Protein AF-A0A4Q3WQU2-F1 (afdb_monomer)

pLDDT: mean 79.0, std 12.22, range [38.22, 92.88]

Secondary structure (DSSP, 8-state):
--EEEEE-S-HHHHHHHHHTT--EEEESSHHHHHHHHHH--EEEEEEESB-TTS-BTHHHHHHHHH-TTTTT--EEEE--STTTHHHHHHHHHH-TTEEEE-TTTTHHHHHHHHH----

Radius of gyration: 13.28 Å; Cα contacts (8 Å, |Δi|>4): 187; chains: 1; bounding box: 35×32×32 Å

Structure (mmCIF, N/CA/C/O backbone):
data_AF-A0A4Q3WQU2-F1
#
_entry.id   AF-A0A4Q3WQU2-F1
#
loop_
_atom_site.group_PDB
_atom_site.id
_atom_site.type_symbol
_atom_site.label_atom_id
_atom_site.label_alt_id
_atom_site.label_comp_id
_atom_site.label_asym_id
_atom_site.label_entity_id
_atom_site.label_seq_id
_atom_site.pdbx_PDB_ins_code
_atom_site.Cartn_x
_atom_site.Cartn_y
_atom_site.Cartn_z
_atom_site.occupancy
_atom_site.B_iso_or_equiv
_atom_site.auth_seq_id
_atom_site.auth_comp_id
_atom_site.auth_asym_id
_atom_site.auth_atom_id
_atom_site.pdbx_PDB_model_num
ATOM 1 N N . MET A 1 1 ? -5.934 13.473 12.325 1.00 57.53 1 MET A N 1
ATOM 2 C CA . MET A 1 1 ? -6.442 13.110 10.983 1.00 57.53 1 MET A CA 1
ATOM 3 C C . MET A 1 1 ? -5.700 11.869 10.526 1.00 57.53 1 MET A C 1
ATOM 5 O O . MET A 1 1 ? -4.476 11.915 10.500 1.00 57.53 1 MET A O 1
ATOM 9 N N . GLN A 1 2 ? -6.407 10.774 10.247 1.00 71.44 2 GLN A N 1
ATOM 10 C CA . GLN A 1 2 ? -5.788 9.572 9.679 1.00 71.44 2 GLN A CA 1
ATOM 11 C C . GLN A 1 2 ? -5.489 9.803 8.190 1.00 71.44 2 GLN A C 1
ATOM 13 O O . GLN A 1 2 ? -6.218 10.531 7.517 1.00 71.44 2 GLN A O 1
ATOM 18 N N . LYS A 1 3 ? -4.373 9.251 7.706 1.00 87.12 3 LYS A N 1
ATOM 19 C CA . LYS A 1 3 ? -3.880 9.427 6.331 1.00 87.12 3 LYS A CA 1
ATOM 20 C C . LYS A 1 3 ? -3.870 8.091 5.596 1.00 87.12 3 LYS A C 1
ATOM 22 O O . LYS A 1 3 ? -3.803 7.043 6.240 1.00 87.12 3 LYS A O 1
ATOM 27 N N . VAL A 1 4 ? -3.897 8.135 4.266 1.00 86.44 4 VAL A N 1
ATOM 28 C CA . VAL A 1 4 ? -3.607 6.971 3.413 1.00 86.44 4 VAL A CA 1
ATOM 29 C C . VAL A 1 4 ? -2.137 7.015 3.023 1.00 86.44 4 VAL A C 1
ATOM 31 O O . VAL A 1 4 ? -1.670 8.016 2.476 1.00 86.44 4 VAL A O 1
ATOM 34 N N . LEU A 1 5 ? -1.410 5.933 3.293 1.00 90.19 5 LEU A N 1
ATOM 35 C CA . LEU A 1 5 ? -0.051 5.776 2.787 1.00 90.19 5 LEU A CA 1
ATOM 36 C C . LEU A 1 5 ? -0.105 5.177 1.388 1.00 90.19 5 LEU A C 1
ATOM 38 O O . LEU A 1 5 ? -0.803 4.193 1.160 1.00 90.19 5 LEU A O 1
ATOM 42 N N . ILE A 1 6 ? 0.646 5.754 0.458 1.00 89.94 6 ILE A N 1
ATOM 43 C CA . ILE A 1 6 ? 0.792 5.243 -0.897 1.00 89.94 6 ILE A CA 1
ATOM 44 C C . ILE A 1 6 ? 2.274 5.064 -1.227 1.00 89.94 6 ILE A C 1
ATOM 46 O O . ILE A 1 6 ? 3.035 6.029 -1.264 1.00 89.94 6 ILE A O 1
ATOM 50 N N . ALA A 1 7 ? 2.681 3.824 -1.480 1.00 88.50 7 ALA A N 1
ATOM 51 C CA . ALA A 1 7 ? 3.978 3.494 -2.053 1.00 88.50 7 ALA A CA 1
ATOM 52 C C . ALA A 1 7 ? 3.741 2.934 -3.455 1.00 88.50 7 ALA A C 1
ATOM 54 O O . ALA A 1 7 ? 3.271 1.813 -3.618 1.00 88.50 7 ALA A O 1
ATOM 55 N N . CYS A 1 8 ? 3.961 3.765 -4.469 1.00 85.50 8 CYS A N 1
ATOM 56 C CA . CYS A 1 8 ? 3.526 3.477 -5.829 1.00 85.50 8 CYS A CA 1
ATOM 57 C C . CYS A 1 8 ? 4.524 4.038 -6.843 1.00 85.50 8 CYS A C 1
ATOM 59 O O . CYS A 1 8 ? 4.941 5.190 -6.720 1.00 85.50 8 CYS A O 1
ATOM 61 N N . ASN A 1 9 ? 4.882 3.246 -7.856 1.00 85.06 9 ASN A N 1
ATOM 62 C CA . ASN A 1 9 ? 5.694 3.697 -8.991 1.00 85.06 9 ASN A CA 1
ATOM 63 C C . ASN A 1 9 ? 4.865 4.221 -10.177 1.00 85.06 9 ASN A C 1
ATOM 65 O O . ASN A 1 9 ? 5.426 4.785 -11.114 1.00 85.06 9 ASN A O 1
ATOM 69 N N . ASN A 1 10 ? 3.538 4.076 -10.138 1.00 83.75 10 ASN A N 1
ATOM 70 C CA . ASN A 1 10 ? 2.657 4.471 -11.226 1.00 83.75 10 ASN A CA 1
ATOM 71 C C . ASN A 1 10 ? 2.172 5.931 -11.053 1.00 83.75 10 ASN A C 1
ATOM 73 O O . ASN A 1 10 ? 1.365 6.228 -10.161 1.00 83.75 10 ASN A O 1
ATOM 77 N N . PRO A 1 11 ? 2.603 6.867 -11.923 1.00 83.38 11 PRO A N 1
ATOM 78 C CA . PRO A 1 11 ? 2.275 8.286 -11.787 1.00 83.38 11 PRO A CA 1
ATOM 79 C C . PRO A 1 11 ? 0.782 8.585 -11.977 1.00 83.38 11 PRO A C 1
ATOM 81 O O . PRO A 1 11 ? 0.291 9.584 -11.449 1.00 83.38 11 PRO A O 1
ATOM 84 N N . HIS A 1 12 ? 0.036 7.734 -12.692 1.00 82.88 12 HIS A N 1
ATOM 85 C CA . HIS A 1 12 ? -1.405 7.913 -12.874 1.00 82.88 12 HIS A CA 1
ATOM 86 C C . HIS A 1 12 ? -2.168 7.676 -11.571 1.00 82.88 12 HIS A C 1
ATOM 88 O O . HIS A 1 12 ? -3.058 8.457 -11.238 1.00 82.88 12 HIS A O 1
ATOM 94 N N . ILE A 1 13 ? -1.774 6.656 -10.805 1.00 82.81 13 ILE A N 1
ATOM 95 C CA . ILE A 1 13 ? -2.362 6.346 -9.498 1.00 82.81 13 ILE A CA 1
ATOM 96 C C . ILE A 1 13 ? -2.060 7.480 -8.517 1.00 82.81 13 ILE A C 1
ATOM 98 O O . ILE A 1 13 ? -2.972 8.008 -7.882 1.00 82.81 13 ILE A O 1
ATOM 102 N N . LEU A 1 14 ? -0.797 7.915 -8.446 1.00 84.62 14 LEU A N 1
ATOM 103 C CA . LEU A 1 14 ? -0.386 9.027 -7.584 1.00 84.62 14 LEU A CA 1
ATOM 104 C C . LEU A 1 14 ? -1.183 10.301 -7.889 1.00 84.62 14 LEU A C 1
ATOM 106 O O . LEU A 1 14 ? -1.749 10.904 -6.977 1.00 84.62 14 LEU A O 1
ATOM 110 N N . LYS A 1 15 ? -1.287 10.679 -9.169 1.00 86.62 15 LYS A N 1
ATOM 111 C CA . LYS A 1 15 ? -2.043 11.861 -9.599 1.00 86.62 15 LYS A CA 1
ATOM 112 C C . LYS A 1 15 ? -3.530 11.741 -9.266 1.00 86.62 15 LYS A C 1
ATOM 114 O O . LYS A 1 15 ? -4.125 12.705 -8.792 1.00 86.62 15 LYS A O 1
ATOM 119 N N . PHE A 1 16 ? -4.118 10.568 -9.483 1.00 85.19 16 PHE A N 1
ATOM 120 C CA . PHE A 1 16 ? -5.523 10.311 -9.184 1.00 85.19 16 PHE A CA 1
ATOM 121 C C . PHE A 1 16 ? -5.830 10.484 -7.690 1.00 85.19 16 PHE A C 1
ATOM 123 O O . PHE A 1 16 ? -6.750 11.219 -7.329 1.00 85.19 16 PHE A O 1
ATOM 130 N N . PHE A 1 17 ? -5.019 9.892 -6.808 1.00 84.25 17 PHE A N 1
ATOM 131 C CA . PHE A 1 17 ? -5.199 10.070 -5.368 1.00 84.25 17 PHE A CA 1
ATOM 132 C C . PHE A 1 17 ? -4.927 11.515 -4.937 1.00 84.25 17 PHE A C 1
ATOM 134 O O . PHE A 1 17 ? -5.692 12.054 -4.140 1.00 84.25 17 PHE A O 1
ATOM 141 N N . GLN A 1 18 ? -3.913 12.191 -5.480 1.00 86.94 18 GLN A N 1
ATOM 142 C CA . GLN A 1 18 ? -3.660 13.605 -5.165 1.00 86.94 18 GLN A CA 1
ATOM 143 C C . GLN A 1 18 ? -4.856 14.506 -5.511 1.00 86.94 18 GLN A C 1
ATOM 145 O O . GLN A 1 18 ? -5.164 15.439 -4.774 1.00 86.94 18 GLN A O 1
ATOM 150 N N . GLN A 1 19 ? -5.561 14.206 -6.603 1.00 86.62 19 GLN A N 1
ATOM 151 C CA . GLN A 1 19 ? -6.756 14.939 -7.028 1.00 86.62 19 GLN A CA 1
ATOM 152 C C . GLN A 1 19 ? -8.016 14.588 -6.221 1.00 86.62 19 GLN A C 1
ATOM 154 O O . GLN A 1 19 ? -9.003 15.314 -6.299 1.00 86.62 19 GLN A O 1
ATOM 159 N N . SER A 1 20 ? -7.994 13.510 -5.432 1.00 82.19 20 SER A N 1
ATOM 160 C CA . SER A 1 20 ? -9.153 13.049 -4.654 1.00 82.19 20 SER A CA 1
ATOM 161 C C . SER A 1 20 ? -9.421 13.851 -3.372 1.00 82.19 20 SER A C 1
ATOM 163 O O . SER A 1 20 ? -10.469 13.676 -2.757 1.00 82.19 20 SER A O 1
ATOM 165 N N . GLY A 1 21 ? -8.483 14.706 -2.945 1.00 82.56 21 GLY A N 1
ATOM 166 C CA . GLY A 1 21 ? -8.592 15.478 -1.700 1.00 82.56 21 GLY A CA 1
ATOM 167 C C . GLY A 1 21 ? -8.374 14.665 -0.416 1.00 82.56 21 GLY A C 1
ATOM 168 O O . GLY A 1 21 ? -8.473 15.216 0.679 1.00 82.56 21 GLY A O 1
ATOM 169 N N . ILE A 1 22 ? -8.054 13.371 -0.526 1.00 83.81 22 ILE A N 1
ATOM 170 C CA . ILE A 1 22 ? -7.704 12.518 0.616 1.00 83.81 22 ILE A CA 1
ATOM 171 C C . ILE A 1 22 ? -6.354 12.981 1.204 1.00 83.81 22 ILE A C 1
ATOM 173 O O . ILE A 1 22 ? -5.436 13.289 0.443 1.00 83.81 22 ILE A O 1
ATOM 177 N N . PRO A 1 23 ? -6.168 13.001 2.538 1.00 87.25 23 PRO A N 1
ATOM 178 C CA . PRO A 1 23 ? -4.853 13.204 3.143 1.00 87.25 23 PRO A CA 1
ATOM 179 C C . PRO A 1 23 ? -3.915 12.028 2.823 1.00 87.25 23 PRO A C 1
ATOM 181 O O . PRO A 1 23 ? -4.111 10.916 3.320 1.00 87.25 23 PRO A O 1
ATOM 184 N N . LEU A 1 24 ? -2.887 12.270 2.006 1.00 89.44 24 LEU A N 1
ATOM 185 C CA . LEU A 1 24 ? -1.955 11.237 1.540 1.00 89.44 24 LEU A CA 1
ATOM 186 C C . LEU A 1 24 ? -0.557 11.385 2.134 1.00 89.44 24 LEU A C 1
ATOM 188 O O . LEU A 1 24 ? -0.089 12.490 2.410 1.00 89.44 24 LEU A O 1
ATOM 192 N N . VAL A 1 25 ? 0.136 10.255 2.232 1.00 92.88 25 VAL A N 1
ATOM 193 C CA . VAL A 1 25 ? 1.582 10.172 2.447 1.00 92.88 25 VAL A CA 1
ATOM 194 C C . VAL A 1 25 ? 2.168 9.344 1.319 1.00 92.88 25 VAL A C 1
ATOM 196 O O . VAL A 1 25 ? 1.845 8.168 1.193 1.00 92.88 25 VAL A O 1
ATOM 199 N N . THR A 1 26 ? 3.004 9.953 0.484 1.00 91.38 26 THR A N 1
ATOM 200 C CA . THR A 1 26 ? 3.661 9.264 -0.630 1.00 91.38 26 THR A CA 1
ATOM 201 C C . THR A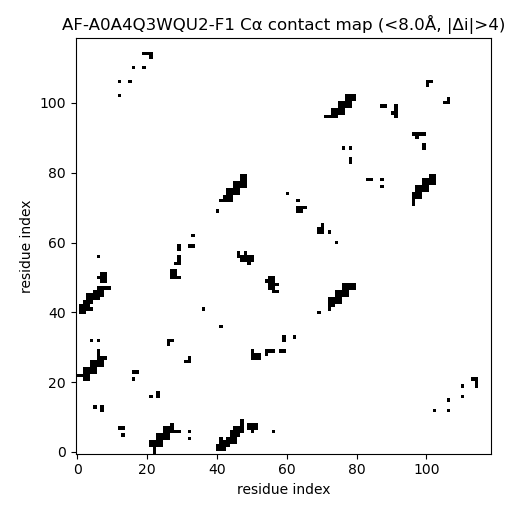 1 26 ? 5.041 8.774 -0.209 1.00 91.38 26 THR A C 1
ATOM 203 O O . THR A 1 26 ? 5.866 9.576 0.233 1.00 91.38 26 THR A O 1
ATOM 206 N N . CYS A 1 27 ? 5.317 7.492 -0.412 1.00 91.25 27 CYS A N 1
ATOM 207 C CA . CYS A 1 27 ? 6.614 6.874 -0.159 1.00 91.25 27 CYS A CA 1
ATOM 208 C C . CYS A 1 27 ? 7.187 6.344 -1.476 1.00 91.25 27 CYS A C 1
ATOM 210 O O . CYS A 1 27 ? 6.493 5.680 -2.242 1.00 91.25 27 CYS A O 1
ATOM 212 N N . ALA A 1 28 ? 8.457 6.639 -1.750 1.00 87.88 28 ALA A N 1
ATOM 213 C CA . ALA A 1 28 ? 9.129 6.165 -2.963 1.00 87.88 28 ALA A CA 1
ATOM 214 C C . ALA A 1 28 ? 9.832 4.812 -2.767 1.00 87.88 28 ALA A C 1
ATOM 216 O O . ALA A 1 28 ? 10.269 4.211 -3.740 1.00 87.88 28 ALA A O 1
ATOM 217 N N . THR A 1 29 ? 9.970 4.352 -1.520 1.00 89.56 29 THR A N 1
ATOM 218 C CA . THR A 1 29 ? 10.738 3.152 -1.158 1.00 89.56 29 THR A CA 1
ATOM 219 C C . THR A 1 29 ? 10.018 2.361 -0.075 1.00 89.56 29 THR A C 1
ATOM 221 O O . THR A 1 29 ? 9.269 2.937 0.723 1.00 89.56 29 THR A O 1
ATOM 224 N N . ALA A 1 30 ? 10.281 1.055 0.019 1.00 88.75 30 ALA A N 1
ATOM 225 C CA . ALA A 1 30 ? 9.729 0.237 1.099 1.00 88.75 30 ALA A CA 1
ATOM 226 C C . ALA A 1 30 ? 10.185 0.752 2.476 1.00 88.75 30 ALA A C 1
ATOM 228 O O . ALA A 1 30 ? 9.375 0.882 3.388 1.00 88.75 30 ALA A O 1
ATOM 229 N N . ASN A 1 31 ? 11.458 1.140 2.609 1.00 90.00 31 ASN A N 1
ATOM 230 C CA . ASN A 1 31 ? 12.008 1.636 3.874 1.00 90.00 31 ASN A CA 1
ATOM 231 C C . ASN A 1 31 ? 11.338 2.930 4.351 1.00 90.00 31 ASN A C 1
ATOM 233 O O . ASN A 1 31 ? 11.063 3.067 5.538 1.00 90.00 31 ASN A O 1
ATOM 237 N N . THR A 1 32 ? 11.048 3.871 3.446 1.00 92.00 32 THR A N 1
ATOM 238 C CA . THR A 1 32 ? 10.357 5.118 3.826 1.00 92.00 32 THR A CA 1
ATOM 239 C C . THR A 1 32 ? 8.913 4.864 4.240 1.00 92.00 32 THR A C 1
ATOM 241 O O . THR A 1 32 ? 8.418 5.540 5.139 1.00 92.00 32 THR A O 1
ATOM 244 N N . ALA A 1 33 ? 8.253 3.868 3.642 1.00 91.00 33 ALA A N 1
ATOM 245 C CA . ALA A 1 33 ? 6.924 3.445 4.066 1.00 91.00 33 ALA A CA 1
ATOM 246 C C . ALA A 1 33 ? 6.952 2.801 5.459 1.00 91.00 33 ALA A C 1
ATOM 248 O O . ALA A 1 33 ? 6.150 3.162 6.314 1.00 91.00 33 ALA A O 1
ATOM 249 N N . LEU A 1 34 ? 7.898 1.893 5.707 1.00 90.06 34 LEU A N 1
ATOM 250 C CA . LEU A 1 34 ? 8.044 1.209 6.994 1.00 90.06 34 LEU A CA 1
ATOM 251 C C . LEU A 1 34 ? 8.369 2.175 8.132 1.00 90.06 34 LEU A C 1
ATOM 253 O O . LEU A 1 34 ? 7.663 2.173 9.134 1.00 90.06 34 LEU A O 1
ATOM 257 N N . ALA A 1 35 ? 9.358 3.051 7.942 1.00 91.25 35 ALA A N 1
ATOM 258 C CA . ALA A 1 35 ? 9.713 4.064 8.935 1.00 91.25 35 ALA A CA 1
ATOM 259 C C . ALA A 1 35 ? 8.518 4.975 9.269 1.00 91.25 35 ALA A C 1
ATOM 261 O O . ALA A 1 35 ? 8.311 5.344 10.420 1.00 91.25 35 ALA A O 1
ATOM 262 N N . TYR A 1 36 ? 7.681 5.301 8.275 1.00 90.88 36 TYR A N 1
ATOM 263 C CA . TYR A 1 36 ? 6.463 6.067 8.528 1.00 90.88 36 TYR A CA 1
ATOM 264 C C . TYR A 1 36 ? 5.463 5.294 9.400 1.00 90.88 36 TYR A C 1
ATOM 266 O O . TYR A 1 36 ? 4.891 5.867 10.326 1.00 90.88 36 TYR A O 1
ATOM 274 N N . LEU A 1 37 ? 5.258 4.008 9.105 1.00 88.19 37 LEU A N 1
ATOM 275 C CA . LEU A 1 37 ? 4.308 3.130 9.795 1.00 88.19 37 LEU A CA 1
ATOM 276 C C . LEU A 1 37 ? 4.736 2.771 11.226 1.00 88.19 37 LEU A C 1
ATOM 278 O O . LEU A 1 37 ? 3.880 2.479 12.056 1.00 88.19 37 LEU A O 1
ATOM 282 N N . GLU A 1 38 ? 6.032 2.824 11.536 1.00 88.19 38 GLU A N 1
ATOM 283 C CA . GLU A 1 38 ? 6.539 2.653 12.905 1.00 88.19 38 GLU A CA 1
ATOM 284 C C . GLU A 1 38 ? 6.097 3.787 13.839 1.00 88.19 38 GLU A C 1
ATOM 286 O O . GLU A 1 38 ? 5.823 3.557 15.016 1.00 88.19 38 GLU A O 1
ATOM 291 N N . GLU A 1 39 ? 5.996 5.007 13.312 1.00 87.25 39 GLU A N 1
ATOM 292 C CA . GLU A 1 39 ? 5.672 6.203 14.095 1.00 87.25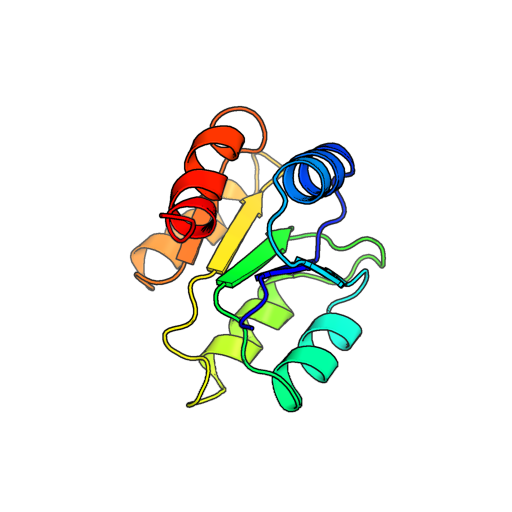 39 GLU A CA 1
ATOM 293 C C . GLU A 1 39 ? 4.207 6.642 13.954 1.00 87.25 39 GLU A C 1
ATOM 295 O O . GLU A 1 39 ? 3.692 7.391 14.788 1.00 87.25 39 GLU A O 1
ATOM 300 N N . HIS A 1 40 ? 3.519 6.197 12.899 1.00 87.50 40 HIS A N 1
ATOM 301 C CA . HIS A 1 40 ? 2.198 6.697 12.533 1.00 87.50 40 HIS A CA 1
ATOM 302 C C . HIS A 1 40 ? 1.225 5.571 12.194 1.00 87.50 40 HIS A C 1
ATOM 304 O O . HIS A 1 40 ? 1.530 4.646 11.448 1.00 87.50 40 HIS A O 1
ATOM 310 N N . THR A 1 41 ? -0.020 5.724 12.647 1.00 85.31 41 THR A N 1
ATOM 311 C CA . THR A 1 41 ? -1.132 4.901 12.164 1.00 85.31 41 THR A CA 1
ATOM 312 C C . THR A 1 41 ? -1.732 5.496 10.894 1.00 85.31 41 THR A C 1
ATOM 314 O O . THR A 1 41 ? -1.837 6.716 10.726 1.00 85.31 41 THR A O 1
ATOM 317 N N . VAL A 1 42 ? -2.147 4.617 9.986 1.00 88.31 42 VAL A N 1
ATOM 318 C CA . VAL A 1 42 ? -2.757 4.978 8.703 1.00 88.31 42 VAL A CA 1
ATOM 319 C C . VAL A 1 42 ? -4.082 4.249 8.545 1.00 88.31 42 VAL A C 1
ATOM 321 O O . VAL A 1 42 ? -4.264 3.149 9.064 1.00 88.31 42 VAL A O 1
ATOM 324 N N . GLN A 1 43 ? -5.023 4.865 7.832 1.00 88.62 43 GLN A N 1
ATOM 325 C CA . GLN A 1 43 ? -6.346 4.267 7.612 1.00 88.62 43 GLN A CA 1
ATOM 326 C C . GLN A 1 43 ? -6.328 3.179 6.538 1.00 88.62 43 GLN A C 1
ATOM 328 O O . GLN A 1 43 ? -7.206 2.325 6.507 1.00 88.62 43 GLN A O 1
ATOM 333 N N . ALA A 1 44 ? -5.358 3.251 5.628 1.00 88.12 44 ALA A N 1
ATOM 334 C CA . ALA A 1 44 ? -5.147 2.294 4.560 1.00 88.12 44 ALA A CA 1
ATOM 335 C C . ALA A 1 44 ? -3.746 2.468 3.975 1.00 88.12 44 ALA A C 1
ATOM 337 O O . ALA A 1 44 ? -3.147 3.548 4.060 1.00 88.12 44 ALA A O 1
ATOM 338 N N . VAL A 1 45 ? -3.266 1.406 3.337 1.00 90.69 45 VAL A N 1
ATOM 339 C CA . VAL A 1 45 ? -2.003 1.382 2.609 1.00 90.69 45 VAL A CA 1
ATOM 340 C C . VAL A 1 45 ? -2.267 0.965 1.169 1.00 90.69 45 VAL A C 1
ATOM 342 O O . VAL A 1 45 ? -2.976 -0.002 0.899 1.00 90.69 45 VAL A O 1
ATOM 345 N N . ILE A 1 46 ? -1.694 1.704 0.232 1.00 89.62 46 ILE A N 1
ATOM 346 C CA . ILE A 1 46 ? -1.759 1.427 -1.196 1.00 89.62 46 ILE A CA 1
ATOM 347 C C . ILE A 1 46 ? -0.344 1.143 -1.674 1.00 89.62 46 ILE A C 1
ATOM 349 O O . ILE A 1 46 ? 0.549 1.964 -1.480 1.00 89.62 46 ILE A O 1
ATOM 353 N N . LEU A 1 47 ? -0.141 -0.013 -2.290 1.00 89.31 47 LEU A N 1
ATOM 354 C CA . LEU A 1 47 ? 1.169 -0.511 -2.683 1.00 89.31 47 LEU A CA 1
ATOM 355 C C . LEU A 1 47 ? 1.141 -0.899 -4.162 1.00 89.31 47 LEU A C 1
ATOM 357 O O . LEU A 1 47 ? 0.211 -1.567 -4.608 1.00 89.31 47 LEU A O 1
ATOM 361 N N . THR A 1 48 ? 2.163 -0.526 -4.923 1.00 87.12 48 THR A N 1
ATOM 362 C CA . THR A 1 48 ? 2.544 -1.312 -6.102 1.00 87.12 48 THR A CA 1
ATOM 363 C C . THR A 1 48 ? 3.529 -2.379 -5.680 1.00 87.12 48 THR A C 1
ATOM 365 O O . THR A 1 48 ? 4.218 -2.246 -4.666 1.00 87.12 48 THR A O 1
ATOM 368 N N . GLU A 1 49 ? 3.584 -3.461 -6.445 1.00 81.44 49 GLU A N 1
ATOM 369 C CA . GLU A 1 49 ? 4.576 -4.486 -6.175 1.00 81.44 49 GLU A CA 1
ATOM 370 C C . GLU A 1 49 ? 5.995 -3.963 -6.377 1.00 81.44 49 GLU A C 1
ATOM 372 O O . GLU A 1 49 ? 6.827 -4.112 -5.493 1.00 81.44 49 GLU A O 1
ATOM 377 N N . GLU A 1 50 ? 6.270 -3.327 -7.508 1.00 85.81 50 GLU A N 1
ATOM 378 C CA . GLU A 1 50 ? 7.554 -2.679 -7.738 1.00 85.81 50 GLU A CA 1
ATOM 379 C C . GLU A 1 50 ? 7.452 -1.212 -7.323 1.00 85.81 50 GLU A C 1
ATOM 381 O O . GLU A 1 50 ? 6.544 -0.488 -7.745 1.00 85.81 50 GLU A O 1
ATOM 386 N N . LEU A 1 51 ? 8.355 -0.778 -6.451 1.00 85.75 51 LEU A N 1
ATOM 387 C CA . LEU A 1 51 ? 8.464 0.609 -6.015 1.00 85.75 51 LEU A CA 1
ATOM 388 C C . LEU A 1 51 ? 9.493 1.361 -6.874 1.00 85.75 51 LEU A C 1
ATOM 390 O O . LEU A 1 51 ? 10.320 0.730 -7.530 1.00 85.75 51 LEU A O 1
ATOM 394 N N . PRO A 1 52 ? 9.460 2.709 -6.896 1.00 83.56 52 PRO A N 1
ATOM 395 C CA . PRO A 1 52 ? 10.378 3.515 -7.707 1.00 83.56 52 PRO A CA 1
ATOM 396 C C . PRO A 1 52 ? 11.875 3.195 -7.561 1.00 83.56 52 PRO A C 1
ATOM 398 O O . PRO A 1 52 ? 12.636 3.420 -8.498 1.00 83.56 52 PRO A O 1
ATOM 401 N N . ASP A 1 53 ? 12.309 2.702 -6.401 1.00 84.44 53 ASP A N 1
ATOM 402 C CA . ASP A 1 53 ? 13.698 2.319 -6.120 1.00 84.44 53 ASP A CA 1
ATOM 403 C C . ASP A 1 53 ? 14.031 0.855 -6.462 1.00 84.44 53 ASP A C 1
ATOM 405 O O . ASP A 1 53 ? 15.127 0.385 -6.158 1.00 84.44 53 ASP A O 1
ATOM 409 N N . GLY A 1 54 ? 13.094 0.123 -7.070 1.00 81.88 54 GLY A N 1
ATOM 410 C CA . GLY A 1 54 ? 13.216 -1.303 -7.371 1.00 81.88 54 GLY A CA 1
ATOM 411 C C . GLY A 1 54 ? 12.965 -2.216 -6.167 1.00 81.88 54 GLY A C 1
ATOM 412 O O . GLY A 1 54 ? 13.119 -3.433 -6.283 1.00 81.88 54 GLY A O 1
ATOM 413 N N . THR A 1 55 ? 12.583 -1.672 -5.003 1.00 84.75 55 THR A N 1
ATOM 414 C CA . THR A 1 55 ? 12.174 -2.502 -3.861 1.00 84.75 55 THR A CA 1
ATOM 415 C C . THR A 1 55 ? 10.774 -3.073 -4.057 1.00 84.75 55 THR A C 1
ATOM 417 O O . THR A 1 55 ? 9.958 -2.535 -4.805 1.00 84.75 55 THR A O 1
ATOM 420 N N . ASN A 1 56 ? 10.492 -4.189 -3.377 1.00 85.44 56 ASN A N 1
ATOM 421 C CA . ASN A 1 56 ? 9.201 -4.860 -3.483 1.00 85.44 56 ASN A CA 1
ATOM 422 C C . ASN A 1 56 ? 8.232 -4.377 -2.386 1.00 85.44 56 ASN A C 1
ATOM 424 O O . ASN A 1 56 ? 8.489 -4.563 -1.194 1.00 85.44 56 ASN A O 1
ATOM 428 N N . GLY A 1 57 ? 7.090 -3.810 -2.775 1.00 85.50 57 GLY A N 1
ATOM 429 C CA . GLY A 1 57 ? 6.026 -3.354 -1.882 1.00 85.50 57 GLY A CA 1
ATOM 430 C C . GLY A 1 57 ? 5.414 -4.465 -1.023 1.00 85.50 57 GLY A C 1
ATOM 431 O O . GLY A 1 57 ? 4.954 -4.194 0.084 1.00 85.50 57 GLY A O 1
ATOM 432 N N . LEU A 1 58 ? 5.497 -5.738 -1.429 1.00 85.75 58 LEU A N 1
ATOM 433 C CA . LEU A 1 58 ? 5.098 -6.874 -0.587 1.00 85.75 58 LEU A CA 1
ATOM 434 C C . LEU A 1 58 ? 5.914 -6.966 0.709 1.00 85.75 58 LEU A C 1
ATOM 436 O O . LEU A 1 58 ? 5.427 -7.533 1.688 1.00 85.75 58 LEU A O 1
ATOM 440 N N . LEU A 1 59 ? 7.128 -6.403 0.754 1.00 86.44 59 LEU A N 1
ATOM 441 C CA . LEU A 1 59 ? 7.896 -6.289 1.997 1.00 86.44 59 LEU A CA 1
ATOM 442 C C . LEU A 1 59 ? 7.175 -5.393 3.011 1.00 86.44 59 LEU A C 1
ATOM 444 O O . LEU A 1 59 ? 7.117 -5.735 4.190 1.00 86.44 59 LEU A O 1
ATOM 448 N N . VAL A 1 60 ? 6.557 -4.305 2.542 1.00 88.69 60 VAL A N 1
ATOM 449 C CA . VAL A 1 60 ? 5.752 -3.401 3.374 1.00 88.69 60 VAL A CA 1
ATOM 450 C C . VAL A 1 60 ? 4.513 -4.124 3.898 1.00 88.69 60 VAL A C 1
ATOM 452 O O . VAL A 1 60 ? 4.231 -4.078 5.092 1.00 88.69 60 VAL A O 1
ATOM 455 N N . TYR A 1 61 ? 3.818 -4.871 3.036 1.00 88.69 61 TYR A N 1
ATOM 456 C CA . TYR A 1 61 ? 2.680 -5.705 3.439 1.00 88.69 61 TYR A CA 1
ATOM 457 C C . TYR A 1 61 ? 3.054 -6.743 4.510 1.00 88.69 61 TYR A C 1
ATOM 459 O O . TYR A 1 61 ? 2.374 -6.868 5.528 1.00 88.69 61 TYR A O 1
ATOM 467 N N . ARG A 1 62 ? 4.153 -7.481 4.315 1.00 87.19 62 ARG A N 1
AT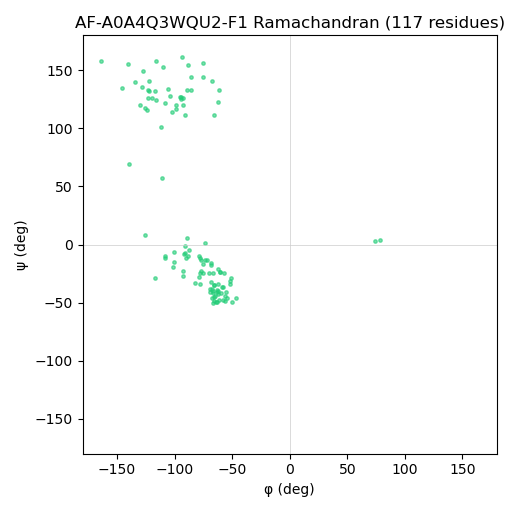OM 468 C CA . ARG A 1 62 ? 4.597 -8.493 5.286 1.00 87.19 62 ARG A CA 1
ATOM 469 C C . ARG A 1 62 ? 4.934 -7.870 6.636 1.00 87.19 62 ARG A C 1
ATOM 471 O O . ARG A 1 62 ? 4.599 -8.446 7.665 1.00 87.19 62 ARG A O 1
ATOM 478 N N . ALA A 1 63 ? 5.571 -6.703 6.639 1.00 86.31 63 ALA A N 1
ATOM 479 C CA . ALA A 1 63 ? 5.871 -5.987 7.871 1.00 86.31 63 ALA A CA 1
ATOM 480 C C . ALA A 1 63 ? 4.601 -5.496 8.581 1.00 86.31 63 ALA A C 1
ATOM 482 O O . ALA A 1 63 ? 4.491 -5.679 9.790 1.00 86.31 63 ALA A O 1
ATOM 483 N N . LEU A 1 64 ? 3.617 -4.973 7.835 1.00 86.56 64 LEU A N 1
ATOM 484 C CA . LEU A 1 64 ? 2.307 -4.582 8.373 1.00 86.56 64 LEU A CA 1
ATOM 485 C C . LEU A 1 64 ? 1.636 -5.743 9.111 1.00 86.56 64 LEU A C 1
ATOM 487 O O . LEU A 1 64 ? 1.181 -5.580 10.239 1.00 86.56 64 LEU A O 1
ATOM 491 N N . ARG A 1 65 ? 1.640 -6.943 8.516 1.00 85.62 65 ARG A N 1
ATOM 492 C CA . ARG A 1 65 ? 1.055 -8.141 9.142 1.00 85.62 65 ARG A CA 1
ATOM 493 C C . ARG A 1 65 ? 1.849 -8.694 10.321 1.00 85.62 65 ARG A C 1
ATOM 495 O O . ARG A 1 65 ? 1.316 -9.488 11.084 1.00 85.62 65 ARG A O 1
ATOM 502 N N . ASN A 1 66 ? 3.085 -8.250 10.509 1.00 84.62 66 ASN A N 1
ATOM 503 C CA . ASN A 1 66 ? 3.876 -8.585 11.688 1.00 84.62 66 ASN A CA 1
ATOM 504 C C . ASN A 1 66 ? 3.725 -7.551 12.820 1.00 84.62 66 ASN A C 1
ATOM 506 O O . ASN 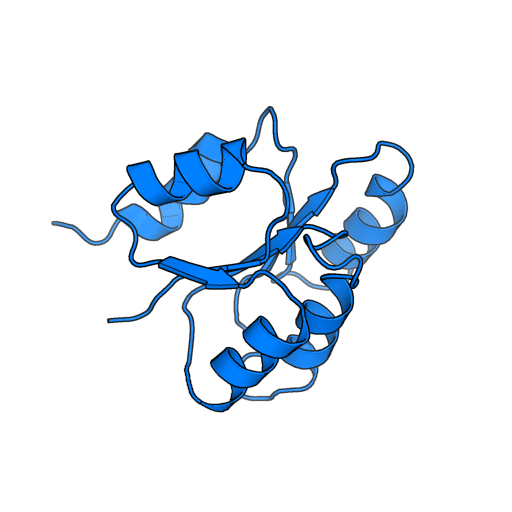A 1 66 ? 4.197 -7.797 13.929 1.00 84.62 66 ASN A O 1
ATOM 510 N N . GLN A 1 67 ? 3.067 -6.412 12.579 1.00 81.62 67 GLN A N 1
ATOM 511 C CA . GLN A 1 67 ? 2.841 -5.369 13.580 1.00 81.62 67 GLN A CA 1
ATOM 512 C C . GLN A 1 67 ? 1.410 -5.432 14.124 1.00 81.62 67 GLN A C 1
ATOM 514 O O . GLN A 1 67 ? 0.450 -5.123 13.425 1.00 81.62 67 GLN A O 1
ATOM 519 N N . LEU A 1 68 ? 1.269 -5.767 15.414 1.00 69.31 68 LEU A N 1
ATOM 520 C CA . LEU A 1 68 ? -0.029 -5.937 16.091 1.00 69.31 68 LEU A CA 1
ATOM 521 C C . LEU A 1 68 ? -0.981 -4.737 15.924 1.00 69.31 68 LEU A C 1
ATOM 523 O O . LEU A 1 68 ? -2.187 -4.930 15.832 1.00 69.31 68 LEU A O 1
ATOM 527 N N . GLY A 1 69 ? -0.453 -3.510 15.860 1.00 75.50 69 GLY A N 1
ATOM 528 C CA . GLY A 1 69 ? -1.254 -2.289 15.708 1.00 75.50 69 GLY A CA 1
ATOM 529 C C . GLY A 1 69 ? -1.746 -1.999 14.285 1.00 75.50 69 GLY A C 1
ATOM 530 O O . GLY A 1 69 ? -2.557 -1.094 14.110 1.00 75.50 69 GLY A O 1
ATOM 531 N N . LEU A 1 70 ? -1.258 -2.734 13.280 1.00 80.06 70 LEU A N 1
ATOM 532 C CA . LEU A 1 70 ? -1.561 -2.521 11.858 1.00 80.06 70 LEU A CA 1
ATOM 533 C C . LEU A 1 70 ? -2.093 -3.792 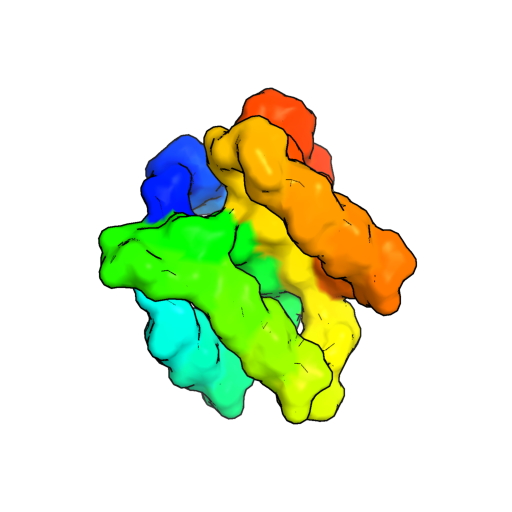11.171 1.00 80.06 70 LEU A C 1
ATOM 535 O O . LEU A 1 70 ? -2.287 -3.815 9.954 1.00 80.06 70 LEU A O 1
ATOM 539 N N . LEU A 1 71 ? -2.375 -4.841 11.952 1.00 81.62 71 LEU A N 1
ATOM 540 C CA . LEU A 1 71 ? -2.920 -6.111 11.468 1.00 81.62 71 LEU A CA 1
ATOM 541 C C . LEU A 1 71 ? -4.215 -5.929 10.681 1.00 81.62 71 LEU A C 1
ATOM 543 O O . LEU A 1 71 ? -4.367 -6.544 9.631 1.00 81.62 71 LEU A O 1
ATOM 547 N N . ASP A 1 72 ? -5.097 -5.049 11.145 1.00 84.38 72 ASP A N 1
ATOM 548 C CA . ASP A 1 72 ? -6.394 -4.805 10.512 1.00 84.38 72 ASP A CA 1
ATOM 549 C C . ASP A 1 72 ? -6.341 -3.740 9.410 1.00 84.38 72 ASP A C 1
ATOM 551 O O . ASP A 1 72 ? -7.346 -3.501 8.732 1.00 84.38 72 ASP A O 1
ATOM 555 N N . THR A 1 73 ? -5.188 -3.088 9.209 1.00 86.19 73 THR A N 1
ATOM 556 C CA . THR A 1 73 ? -5.055 -2.009 8.230 1.00 86.19 73 THR A CA 1
ATOM 557 C C . THR A 1 73 ? -5.334 -2.551 6.822 1.00 86.19 73 THR A C 1
ATOM 559 O O . THR A 1 73 ? -4.656 -3.488 6.376 1.00 86.19 73 THR A O 1
ATOM 562 N N . PRO A 1 74 ? -6.311 -1.971 6.098 1.00 87.75 74 PRO A N 1
ATOM 563 C CA . PRO A 1 74 ? -6.596 -2.335 4.719 1.00 87.75 74 PRO A CA 1
ATOM 564 C C . PRO A 1 74 ? -5.395 -2.062 3.814 1.00 87.75 74 PRO A C 1
ATOM 566 O O . PRO A 1 74 ? -4.826 -0.967 3.832 1.00 87.75 74 PRO A O 1
ATOM 569 N N . VAL A 1 75 ? -5.046 -3.038 2.979 1.00 88.94 75 VAL A N 1
ATOM 570 C CA . VAL A 1 75 ? -3.967 -2.942 1.995 1.00 88.94 75 VAL A CA 1
ATOM 571 C C . VAL A 1 75 ? -4.546 -3.136 0.599 1.00 88.94 75 VAL A C 1
ATOM 573 O O . VAL A 1 75 ? -5.217 -4.126 0.329 1.00 88.94 75 VAL A O 1
ATOM 576 N N . THR A 1 76 ? -4.290 -2.200 -0.309 1.00 87.56 76 THR A N 1
ATOM 577 C CA . THR A 1 76 ? -4.596 -2.365 -1.737 1.00 87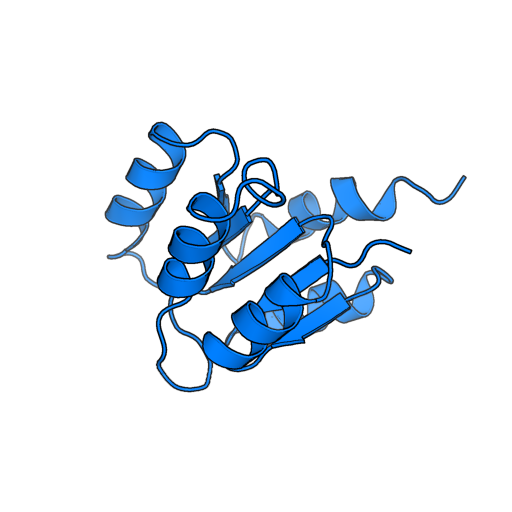.56 76 THR A CA 1
ATOM 578 C C . THR A 1 76 ? -3.297 -2.536 -2.507 1.00 87.56 76 THR A C 1
ATOM 580 O O . THR A 1 76 ? -2.443 -1.655 -2.462 1.00 87.56 76 THR A O 1
ATOM 583 N N . LEU A 1 77 ? -3.154 -3.653 -3.215 1.00 85.62 77 LEU A N 1
ATOM 584 C CA . LEU A 1 77 ? -2.023 -3.934 -4.089 1.00 85.62 7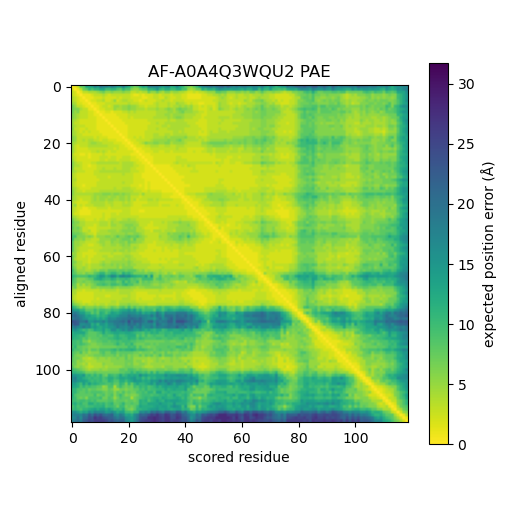7 LEU A CA 1
ATOM 585 C C . LEU A 1 77 ? -2.422 -3.759 -5.550 1.00 85.62 77 LEU A C 1
ATOM 587 O O . LEU A 1 77 ? -3.386 -4.364 -6.019 1.00 85.62 77 LEU A O 1
ATOM 591 N N . PHE A 1 78 ? -1.638 -2.962 -6.265 1.00 82.25 78 PHE A N 1
ATOM 592 C CA . PHE A 1 78 ? -1.722 -2.815 -7.708 1.00 82.25 78 PHE A CA 1
ATOM 593 C C . PHE A 1 78 ? 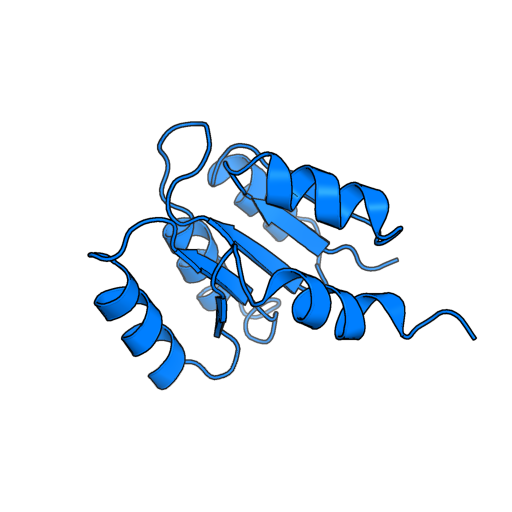-0.655 -3.680 -8.377 1.00 82.25 78 PHE A C 1
ATOM 595 O O . PHE A 1 78 ? 0.544 -3.493 -8.151 1.00 82.25 78 PHE A O 1
ATOM 602 N N . ALA A 1 79 ? -1.108 -4.619 -9.205 1.00 71.38 79 ALA A N 1
ATOM 603 C CA . ALA A 1 79 ? -0.250 -5.441 -10.047 1.00 71.38 79 ALA A CA 1
ATOM 604 C C . ALA A 1 79 ? -0.244 -4.854 -11.466 1.00 71.38 79 ALA A C 1
ATOM 606 O O . ALA A 1 79 ? -1.285 -4.797 -12.111 1.00 71.38 79 ALA A O 1
ATOM 607 N N . ASP A 1 80 ? 0.915 -4.398 -11.948 1.00 65.44 80 ASP A N 1
ATOM 608 C CA . ASP A 1 80 ? 1.057 -3.819 -13.301 1.00 65.44 80 ASP A CA 1
ATOM 609 C C . ASP A 1 80 ? 1.364 -4.899 -14.367 1.00 65.44 80 ASP A C 1
ATOM 611 O O . ASP A 1 80 ? 1.333 -4.666 -15.573 1.00 65.44 80 ASP A O 1
ATOM 615 N N . SER A 1 81 ? 1.658 -6.133 -13.941 1.00 57.59 81 SER A N 1
ATOM 616 C CA . SER A 1 81 ? 2.124 -7.208 -14.817 1.00 57.59 81 SER A CA 1
ATOM 617 C C . SER A 1 81 ? 1.229 -8.452 -14.744 1.00 57.59 81 SER A C 1
ATOM 619 O O . SER A 1 81 ? 1.002 -9.056 -13.694 1.00 57.59 81 SER A O 1
ATOM 621 N N . ARG A 1 82 ? 0.746 -8.899 -15.917 1.00 53.12 82 ARG A N 1
ATOM 622 C CA . ARG A 1 82 ? -0.176 -10.050 -16.075 1.00 53.12 82 ARG A CA 1
ATOM 623 C C . ARG A 1 82 ? 0.357 -11.361 -15.483 1.00 53.12 82 ARG A C 1
ATOM 625 O O . ARG A 1 82 ? -0.427 -12.238 -15.142 1.00 53.12 82 ARG A O 1
ATOM 632 N N . HIS A 1 83 ? 1.676 -11.494 -15.356 1.00 51.12 83 HIS A N 1
ATOM 633 C CA . HIS A 1 83 ? 2.326 -12.671 -14.775 1.00 51.12 83 HIS A CA 1
ATOM 634 C C . HIS A 1 83 ? 2.215 -12.737 -13.243 1.00 51.12 83 HIS A C 1
ATOM 636 O O . HIS A 1 83 ? 2.398 -13.808 -12.671 1.00 51.12 83 HIS A O 1
ATOM 642 N N . MET A 1 84 ? 1.887 -11.626 -12.577 1.00 52.22 84 MET A N 1
ATOM 643 C CA . MET A 1 84 ? 1.954 -11.507 -11.115 1.00 52.22 84 MET A CA 1
ATOM 644 C C . MET A 1 84 ? 0.593 -11.475 -10.424 1.00 52.22 84 MET A C 1
ATOM 646 O O . MET A 1 84 ? 0.515 -11.687 -9.214 1.00 52.22 84 MET A O 1
ATOM 650 N N . HIS A 1 85 ? -0.496 -11.349 -11.191 1.00 56.69 85 HIS A N 1
ATOM 651 C CA . HIS A 1 85 ? -1.859 -11.490 -10.669 1.00 56.69 85 HIS A CA 1
ATOM 652 C C . HIS A 1 85 ? -2.058 -12.794 -9.884 1.00 56.69 85 HIS A C 1
ATOM 654 O O . HIS A 1 85 ? -2.825 -12.803 -8.931 1.00 56.69 85 HIS A O 1
ATOM 660 N N . VAL A 1 86 ? -1.359 -13.878 -10.239 1.00 55.66 86 VAL A N 1
ATOM 661 C CA . VAL A 1 86 ? -1.538 -15.193 -9.604 1.00 55.66 86 VAL A CA 1
ATOM 662 C C . VAL A 1 86 ? -1.086 -15.182 -8.139 1.00 55.66 86 VAL A C 1
ATOM 664 O O . VAL A 1 86 ? -1.865 -15.540 -7.260 1.00 55.66 86 VAL A O 1
ATOM 667 N N . HIS A 1 87 ? 0.126 -14.696 -7.849 1.00 63.53 87 HIS A N 1
ATOM 668 C CA . HIS A 1 87 ? 0.662 -14.705 -6.482 1.00 63.53 87 HIS A CA 1
ATOM 669 C C . HIS A 1 87 ? -0.066 -13.731 -5.549 1.00 63.53 87 HIS A C 1
ATOM 671 O O . HIS A 1 87 ? -0.309 -14.057 -4.386 1.00 63.53 87 HIS A O 1
ATOM 677 N N . VAL A 1 88 ? -0.450 -12.554 -6.049 1.00 65.56 88 VAL A N 1
ATOM 678 C CA . VAL A 1 88 ? -1.152 -11.552 -5.235 1.00 65.56 88 VAL A CA 1
ATOM 679 C C . VAL A 1 88 ? -2.634 -11.911 -5.058 1.00 65.56 88 VAL A C 1
ATOM 681 O O . VAL A 1 88 ? -3.198 -11.691 -3.987 1.00 65.56 88 VAL A O 1
ATOM 684 N N . ALA A 1 89 ? -3.272 -12.532 -6.057 1.00 68.62 89 ALA A N 1
ATOM 685 C CA . ALA A 1 89 ? -4.644 -13.019 -5.913 1.00 68.62 89 ALA A CA 1
ATOM 686 C C . ALA A 1 89 ? -4.747 -14.157 -4.891 1.00 68.62 89 ALA A C 1
ATOM 688 O O . ALA A 1 89 ? -5.740 -14.230 -4.170 1.00 68.62 89 ALA A O 1
ATOM 689 N N . ASP A 1 90 ? -3.738 -15.025 -4.793 1.00 74.69 90 ASP A N 1
ATOM 690 C CA . ASP A 1 90 ? -3.706 -16.055 -3.753 1.00 74.69 90 ASP A CA 1
ATOM 691 C C . ASP A 1 90 ? -3.526 -15.450 -2.355 1.00 74.69 90 ASP A C 1
ATOM 693 O O . ASP A 1 90 ? -4.224 -15.857 -1.427 1.00 74.69 90 ASP A O 1
ATOM 697 N N . LEU A 1 91 ? -2.701 -14.406 -2.215 1.00 73.38 91 LEU A N 1
ATOM 698 C CA . LEU A 1 91 ? -2.610 -13.615 -0.982 1.00 73.38 91 LEU A CA 1
ATOM 699 C C . LEU A 1 91 ? -3.978 -13.051 -0.564 1.00 73.38 91 LEU A C 1
ATOM 701 O O . LEU A 1 91 ? -4.366 -13.193 0.596 1.00 73.38 91 LEU A O 1
ATOM 705 N N . ALA A 1 92 ? -4.747 -12.508 -1.511 1.00 77.31 92 ALA A N 1
ATOM 706 C CA . ALA A 1 92 ? -6.087 -11.982 -1.246 1.00 77.31 92 ALA A CA 1
ATOM 707 C C . ALA A 1 92 ? -7.144 -13.031 -0.881 1.00 77.31 92 ALA A C 1
ATOM 709 O O . ALA A 1 92 ? -8.169 -12.694 -0.294 1.00 77.31 92 ALA A O 1
ATOM 710 N N . LYS A 1 93 ? -6.903 -14.313 -1.173 1.00 79.38 93 LYS A N 1
ATOM 711 C CA . LYS A 1 93 ? -7.746 -15.409 -0.668 1.00 79.38 93 LYS A CA 1
ATOM 712 C C . LYS A 1 93 ? -7.419 -15.763 0.780 1.00 79.38 93 LYS A C 1
ATOM 714 O O . LYS A 1 93 ? -8.279 -16.285 1.483 1.00 79.38 93 LYS A O 1
ATOM 719 N N . THR A 1 94 ? -6.176 -15.534 1.201 1.00 80.56 94 THR A N 1
ATOM 720 C CA . THR A 1 94 ? -5.685 -15.917 2.533 1.00 80.56 94 THR A CA 1
ATOM 721 C C . THR A 1 94 ? -5.824 -14.820 3.578 1.00 80.56 94 THR A C 1
ATOM 723 O O . THR A 1 94 ? -5.876 -15.126 4.765 1.00 80.56 94 THR A O 1
ATOM 726 N N . ASP A 1 95 ? -5.903 -13.561 3.153 1.00 80.38 95 ASP A N 1
ATOM 727 C CA . ASP A 1 95 ? -6.035 -12.414 4.041 1.00 80.38 95 ASP A CA 1
ATOM 728 C C . ASP A 1 95 ? -7.200 -11.517 3.566 1.00 80.38 95 ASP A C 1
ATOM 730 O O . ASP A 1 95 ? -7.184 -11.027 2.438 1.00 80.38 95 ASP A O 1
ATOM 734 N N . PRO A 1 96 ? -8.241 -11.293 4.390 1.00 82.38 96 PRO A N 1
ATOM 735 C CA . PRO A 1 96 ? -9.397 -10.485 4.001 1.00 82.38 96 PRO A CA 1
ATOM 736 C C . PRO A 1 96 ? -9.109 -8.975 3.951 1.00 82.38 96 PRO A C 1
ATOM 738 O O . PRO A 1 96 ? -9.914 -8.214 3.412 1.00 82.38 96 PRO A O 1
ATOM 741 N N . HIS A 1 97 ? -7.982 -8.523 4.503 1.00 83.12 97 HIS A N 1
ATOM 742 C CA . HIS A 1 97 ? -7.604 -7.111 4.565 1.00 83.12 97 HIS A CA 1
ATOM 743 C C . HIS A 1 97 ? -6.775 -6.665 3.354 1.00 83.12 97 HIS A C 1
ATOM 745 O O . HIS A 1 97 ? -6.407 -5.493 3.269 1.00 83.12 97 HIS A O 1
ATOM 751 N N . ILE A 1 98 ? -6.463 -7.569 2.425 1.00 82.94 98 ILE A N 1
ATOM 752 C CA . ILE A 1 98 ? -5.738 -7.275 1.188 1.00 82.94 98 ILE A CA 1
ATOM 753 C C . ILE A 1 98 ? -6.703 -7.298 -0.002 1.00 82.94 98 ILE A C 1
ATOM 755 O O . ILE A 1 98 ? -7.543 -8.182 -0.169 1.00 82.94 98 ILE A O 1
ATOM 759 N N . ARG A 1 99 ? -6.589 -6.287 -0.855 1.00 82.44 99 ARG A N 1
ATOM 760 C CA . ARG A 1 99 ? -7.344 -6.172 -2.101 1.00 82.44 99 ARG A CA 1
ATOM 761 C C . ARG A 1 99 ? -6.372 -6.057 -3.253 1.00 82.44 99 ARG A C 1
ATOM 763 O O . ARG A 1 99 ? -5.448 -5.253 -3.190 1.00 82.44 99 ARG A O 1
ATOM 770 N N . VAL A 1 100 ? -6.595 -6.834 -4.304 1.00 79.88 100 VAL A N 1
ATOM 771 C CA . VAL A 1 100 ? -5.865 -6.683 -5.566 1.00 79.88 100 VAL A CA 1
ATOM 772 C C . VAL A 1 100 ? -6.708 -5.821 -6.482 1.00 79.88 100 VAL A C 1
ATOM 774 O O . VAL A 1 100 ? -7.889 -6.109 -6.666 1.00 79.88 100 VAL A O 1
ATOM 777 N N . ALA A 1 101 ? -6.112 -4.762 -7.011 1.00 77.38 101 ALA A N 1
ATOM 778 C CA . ALA A 1 101 ? -6.778 -3.819 -7.889 1.00 77.38 101 ALA A CA 1
ATOM 779 C C . ALA A 1 101 ? -6.047 -3.728 -9.227 1.00 77.38 101 ALA A C 1
ATOM 781 O O . ALA A 1 101 ? -4.814 -3.711 -9.277 1.00 77.38 101 ALA A O 1
ATOM 782 N N . ASP A 1 102 ? -6.824 -3.631 -10.302 1.00 72.94 102 ASP A N 1
ATOM 783 C CA . ASP A 1 102 ? -6.315 -3.312 -11.627 1.00 72.94 102 ASP A CA 1
ATOM 784 C C . ASP A 1 102 ? -6.300 -1.787 -11.817 1.00 72.94 102 ASP A C 1
ATOM 786 O O . ASP A 1 102 ? -7.270 -1.075 -11.523 1.00 72.94 102 ASP A O 1
ATOM 790 N N . THR A 1 103 ? -5.179 -1.271 -12.318 1.00 64.56 103 THR A N 1
ATOM 791 C CA . THR A 1 103 ? -4.943 0.165 -12.513 1.00 64.56 103 THR A CA 1
ATOM 792 C C . THR A 1 103 ? -5.911 0.804 -13.509 1.00 64.56 103 THR A C 1
ATOM 794 O O . THR A 1 103 ? -6.119 2.014 -13.461 1.00 64.56 103 THR A O 1
ATOM 797 N N . THR A 1 104 ? -6.544 0.022 -14.385 1.00 61.56 104 THR A N 1
ATOM 798 C CA . THR A 1 104 ? -7.463 0.529 -15.413 1.00 61.56 104 THR A CA 1
ATOM 799 C C . THR A 1 104 ? -8.925 0.546 -14.981 1.00 61.56 104 THR A C 1
ATOM 801 O O . THR A 1 104 ? -9.686 1.384 -15.465 1.00 61.56 104 THR A O 1
ATOM 804 N N . THR A 1 105 ? -9.328 -0.337 -14.062 1.00 61.38 105 THR A N 1
ATOM 805 C CA . THR A 1 105 ? -10.754 -0.589 -13.782 1.00 61.38 105 THR A CA 1
ATOM 806 C C . THR A 1 105 ? -11.164 -0.219 -12.352 1.00 61.38 105 THR A C 1
ATOM 808 O O . THR A 1 105 ? -12.299 0.205 -12.130 1.00 61.38 105 THR A O 1
ATOM 811 N N . ASP A 1 106 ? -10.247 -0.286 -11.380 1.00 68.12 106 ASP A N 1
ATOM 812 C CA . ASP A 1 106 ? -10.607 -0.202 -9.956 1.00 68.12 106 ASP A CA 1
ATOM 813 C C . ASP A 1 106 ? -10.378 1.171 -9.304 1.00 68.12 106 ASP A C 1
ATOM 815 O O . ASP A 1 106 ? -10.942 1.444 -8.241 1.00 68.12 106 ASP A O 1
ATOM 819 N N . LEU A 1 107 ? -9.609 2.070 -9.933 1.00 67.25 107 LEU A N 1
ATOM 820 C CA . LEU A 1 107 ? -9.244 3.376 -9.356 1.00 67.25 107 LEU A CA 1
ATOM 821 C C . LEU A 1 107 ? -10.445 4.180 -8.802 1.00 67.25 107 LEU A C 1
ATOM 823 O O . LEU A 1 107 ? -10.388 4.590 -7.639 1.00 67.25 107 LEU A O 1
ATOM 827 N N . PRO A 1 108 ? -11.566 4.366 -9.534 1.00 68.56 108 PRO A N 1
ATOM 828 C CA . PRO A 1 108 ? -12.716 5.129 -9.030 1.00 68.56 108 PRO A CA 1
ATOM 829 C C . PRO A 1 108 ? -13.366 4.517 -7.781 1.00 68.56 108 PRO A C 1
ATOM 831 O O . PRO A 1 108 ? -13.846 5.234 -6.901 1.00 68.56 108 PRO A O 1
ATOM 834 N N . SER A 1 109 ? -13.378 3.188 -7.689 1.00 69.12 109 SER A N 1
ATOM 835 C CA . SER A 1 109 ? -13.991 2.444 -6.585 1.00 69.12 109 SER A CA 1
ATOM 836 C C . SER A 1 109 ? -13.143 2.484 -5.314 1.00 69.12 109 SER A C 1
ATOM 838 O O . SER A 1 109 ? -13.684 2.365 -4.214 1.00 69.12 109 SER A O 1
ATOM 840 N N . LEU A 1 110 ? -11.832 2.699 -5.449 1.00 68.50 110 LEU A N 1
ATOM 841 C CA . LEU A 1 110 ? -10.887 2.734 -4.334 1.00 68.50 110 LEU A CA 1
ATOM 842 C C . LEU A 1 110 ? -10.924 4.036 -3.537 1.00 68.50 110 LEU A C 1
ATOM 844 O O . LEU A 1 110 ? -10.556 4.027 -2.372 1.00 68.50 110 LEU A O 1
ATOM 848 N N . VAL A 1 111 ? -11.388 5.143 -4.116 1.00 65.62 111 VAL A N 1
ATOM 849 C CA . VAL A 1 111 ? -11.466 6.444 -3.422 1.00 65.62 111 VAL A CA 1
ATOM 850 C C . VAL A 1 111 ? -12.714 6.564 -2.547 1.00 65.62 111 VAL A C 1
ATOM 852 O O . VAL A 1 111 ? -12.655 7.161 -1.474 1.00 65.62 111 VAL A O 1
ATOM 855 N N . ARG A 1 112 ? -13.827 5.945 -2.962 1.00 66.50 112 ARG A N 1
ATOM 856 C CA . ARG A 1 112 ? -15.124 5.970 -2.257 1.00 66.50 112 ARG A CA 1
ATOM 857 C C . ARG A 1 112 ? -15.065 5.704 -0.743 1.00 66.50 112 ARG A C 1
ATOM 859 O O . ARG A 1 112 ? -15.713 6.452 -0.016 1.00 66.50 112 ARG A O 1
ATOM 866 N N . PRO A 1 113 ? -14.333 4.693 -0.236 1.00 65.00 113 PRO A N 1
ATOM 867 C CA . PRO A 1 113 ? -14.272 4.445 1.207 1.00 65.00 113 PRO A CA 1
ATOM 868 C C . PRO A 1 113 ? -13.536 5.539 1.996 1.00 65.00 113 PRO A C 1
ATOM 870 O O . PRO A 1 113 ? -13.687 5.605 3.210 1.00 65.00 113 PRO A O 1
ATOM 873 N N . TYR A 1 114 ? -12.758 6.400 1.334 1.00 64.12 114 TYR A N 1
ATOM 874 C CA . TYR A 1 114 ? -11.894 7.390 1.985 1.00 64.12 114 TYR A CA 1
ATOM 875 C C . TYR A 1 114 ? -12.395 8.832 1.843 1.00 64.12 114 TYR A C 1
ATOM 877 O O . TYR A 1 114 ? -11.887 9.722 2.521 1.00 64.12 114 TYR A O 1
ATOM 885 N N . THR A 1 115 ? -13.379 9.073 0.974 1.00 58.97 115 THR A N 1
ATOM 886 C CA . THR A 1 115 ? -14.012 10.387 0.775 1.00 58.97 115 THR A CA 1
ATOM 887 C C . THR A 1 115 ? -15.360 10.525 1.483 1.00 58.97 115 THR A C 1
ATOM 889 O O . THR A 1 115 ? -15.912 11.620 1.523 1.00 58.97 115 THR A O 1
ATOM 892 N N . ALA A 1 116 ? -15.888 9.447 2.073 1.00 51.97 116 ALA A N 1
ATOM 893 C CA . ALA A 1 116 ? -17.227 9.412 2.667 1.00 51.97 116 ALA A CA 1
ATOM 894 C C . ALA A 1 116 ? -17.381 10.168 4.007 1.00 51.97 116 ALA A C 1
ATOM 896 O O . ALA A 1 116 ? -18.484 10.210 4.544 1.00 51.97 116 ALA A O 1
ATOM 897 N N . THR A 1 117 ? -16.334 10.809 4.533 1.00 45.50 117 THR A N 1
ATOM 898 C CA . THR A 1 117 ? -16.395 11.559 5.803 1.00 45.50 117 THR A CA 1
ATOM 899 C C . THR A 1 117 ? -16.264 13.065 5.570 1.00 45.50 117 THR A C 1
ATOM 901 O O . THR A 1 117 ? -15.364 13.720 6.092 1.00 45.50 117 THR A O 1
ATOM 904 N N . ALA A 1 118 ? -17.157 13.614 4.749 1.00 40.31 118 ALA A N 1
ATOM 905 C CA . ALA A 1 118 ? -17.376 15.052 4.622 1.00 40.31 118 ALA A CA 1
ATOM 906 C C . ALA A 1 118 ? -18.884 15.324 4.494 1.00 40.31 118 ALA A C 1
ATOM 908 O O . ALA A 1 118 ? -19.378 15.663 3.421 1.00 40.31 118 ALA A O 1
ATOM 909 N N . ALA A 1 119 ? -19.617 15.108 5.585 1.00 38.22 119 ALA A N 1
ATOM 910 C CA . ALA A 1 119 ? -20.968 15.619 5.797 1.00 38.22 119 ALA A CA 1
ATOM 911 C C . ALA A 1 119 ? -21.112 16.016 7.267 1.00 38.22 119 ALA A C 1
ATOM 913 O O . ALA A 1 119 ? -20.644 15.227 8.121 1.00 38.22 119 ALA A O 1
#

Nearest PDB structures (foldseek):
  2i6f-assembly1_A  TM=7.560E-01  e=8.804E-05  Myxococcus xanthus
  2nt4-assembly1_A  TM=7.630E-01  e=2.904E-04  Myxococcus xanthus
  2i6f-assembly3_C  TM=7.794E-01  e=4.937E-04  Myxococcus xanthus
  8oyp-assembly1_A  TM=7.511E-01  e=7.349E-04  Homo sapiens
  6zj2-assembly3_M  TM=7.178E-01  e=1.043E-02  Salmonella enterica subsp. enterica serovar Typhimurium str. LT2

Foldseek 3Di:
DAAEEEFDPDVVLVVLVVVLPGHYDYDQELVRLVVCVVPDDHQAYEYEQQGNVRHGCVVNVVVLCVDPRNVQHAYEYEYPDPVCCVVQVVVCVVHVRYHYDYPPPCSVVVSVVRNPPDD

Solvent-accessible surface area (backbone atoms only — not comparable to full-atom values): 6821 Å² total; per-residue (Å²): 135,75,30,35,38,35,34,52,56,53,67,67,60,54,52,52,49,66,73,63,74,54,59,70,42,83,22,60,38,44,66,58,43,45,60,47,54,76,80,41,80,53,68,29,39,37,31,19,46,57,22,69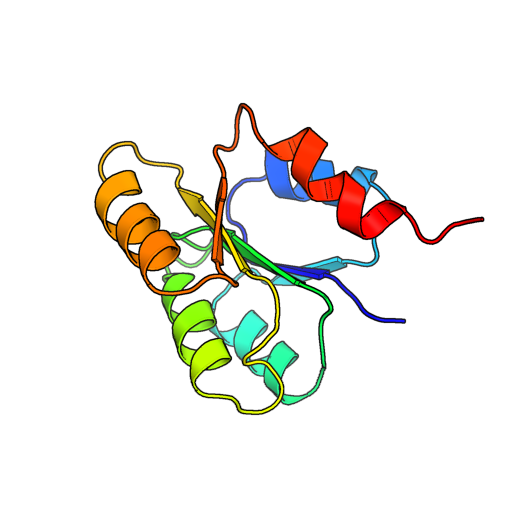,74,73,38,51,27,59,57,43,54,55,51,35,67,72,34,86,93,38,53,81,41,37,33,39,38,38,58,93,47,89,86,47,49,61,66,53,51,52,49,37,73,76,35,91,46,41,42,78,40,47,83,87,78,36,59,76,69,66,48,55,84,70,61,73,87,78,126

Mean predicted aligned error: 6.78 Å

Sequence (119 aa):
MQKVLIACNNPHILKFFQQSGIPLVTCATANTALAYLEEHTVQAVILTEELPDGTNGLLVYRALRNQLGLLDTPVTLFADSRHMHVHVADLAKTDPHIRVADTTTDLPSLVRPYTATAA